Protein AF-A0A2X3KGA0-F1 (afdb_monomer_lite)

Radius of gyration: 18.24 Å; chains: 1; bounding box: 46×29×51 Å

Secondary structure (DSSP, 8-state):
-HHHHHHHHHTT---HHHHHHHHHHHHHHHHHHHHHHHHH-GGGHHHHHHHHT---TT--HHHHHHHHHHHHHHHHHHHHTHHHHHHHTT-HHHHHHTT--HHHHHHHHHHHHHHHHHHHHHHH----SHHHHHHHHHHHHH-S-HHHHHHH--

Foldseek 3Di:
DVVVVLVVVCLPDPDPVVNVVSVVVVVVVVVVVLVVVCVVDVVCNVVVVQQQVWALPPADCVLVVVLVVLCVVLLVVLLVLLVLVVQCVVPPVRSVVVVRPVSVSVVVNVVSVCSNQVSSCVRTNDDPDLVPPQLVVLCVVPNDRSNRSSVNSD

Sequence (154 aa):
MAGLILLKMLAKTHQPMKLALTGVALSACWASLTDYLMLSRPQDVNNALLWLTGSLWGRDWSFVKIAIPLMILFLPLSLSFCRDLDLLALGDARATTLGVSVPHTRFWALLLAVAMTSTGVAACGPISFIGLVVPHMMRSITGGRHRRLLPVSA

Structure (mmCIF, N/CA/C/O backbone):
data_AF-A0A2X3KGA0-F1
#
_entry.id   AF-A0A2X3KGA0-F1
#
loop_
_atom_site.group_PDB
_atom_site.id
_atom_site.type_symbol
_atom_site.label_atom_id
_atom_site.label_alt_id
_atom_site.label_comp_id
_atom_site.label_asym_id
_atom_site.label_entity_id
_atom_site.label_seq_id
_atom_site.pdbx_PDB_ins_code
_atom_site.Cartn_x
_atom_site.Cartn_y
_atom_site.Cartn_z
_atom_site.occupancy
_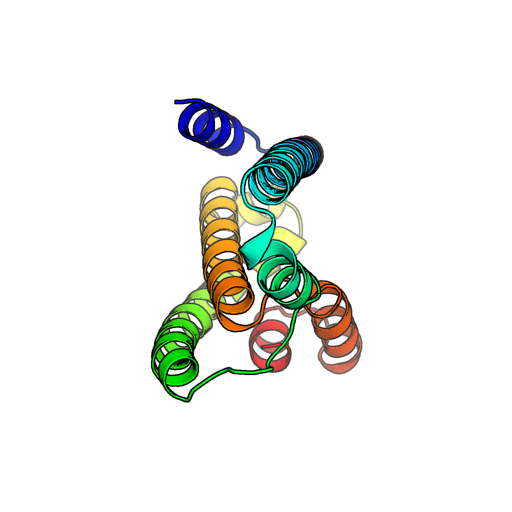atom_site.B_iso_or_equiv
_atom_site.auth_seq_id
_atom_site.auth_comp_id
_atom_site.auth_asym_id
_atom_site.auth_atom_id
_atom_site.pdbx_PDB_model_num
ATOM 1 N N . MET A 1 1 ? 22.690 -3.592 3.806 1.00 40.22 1 MET A N 1
ATOM 2 C CA . MET A 1 1 ? 22.839 -3.070 5.187 1.00 40.22 1 MET A CA 1
ATOM 3 C C . MET A 1 1 ? 21.917 -1.873 5.464 1.00 40.22 1 MET A C 1
ATOM 5 O O . MET A 1 1 ? 21.194 -1.918 6.448 1.00 40.22 1 MET A O 1
ATOM 9 N N . ALA A 1 2 ? 21.836 -0.871 4.573 1.00 42.28 2 ALA A N 1
ATOM 10 C CA . ALA A 1 2 ? 20.957 0.304 4.725 1.00 42.28 2 ALA A CA 1
ATOM 11 C C . ALA A 1 2 ? 19.449 -0.017 4.850 1.00 42.28 2 ALA A C 1
ATOM 13 O O . ALA A 1 2 ? 18.782 0.519 5.729 1.00 42.28 2 ALA A O 1
ATOM 14 N N . GLY A 1 3 ? 18.922 -0.955 4.050 1.00 47.47 3 GLY A N 1
ATOM 15 C CA . GLY A 1 3 ? 17.504 -1.347 4.119 1.00 47.47 3 GLY A CA 1
ATOM 16 C C . GLY A 1 3 ? 17.089 -1.954 5.467 1.00 47.47 3 GLY A C 1
ATOM 17 O O . GLY A 1 3 ? 15.993 -1.699 5.948 1.00 47.47 3 GLY A O 1
ATOM 18 N N . LEU A 1 4 ? 17.996 -2.683 6.128 1.00 50.62 4 LEU A N 1
ATOM 19 C CA . LEU A 1 4 ? 17.752 -3.314 7.433 1.00 50.62 4 LEU A CA 1
ATOM 20 C C . LEU A 1 4 ? 17.807 -2.296 8.588 1.00 50.62 4 LEU A C 1
ATOM 22 O O . LEU A 1 4 ? 17.121 -2.460 9.596 1.00 50.62 4 LEU A O 1
ATOM 26 N N . ILE A 1 5 ? 18.595 -1.227 8.424 1.00 56.75 5 ILE A N 1
ATOM 27 C CA . ILE A 1 5 ? 18.671 -0.091 9.356 1.00 56.75 5 ILE A CA 1
ATOM 28 C C . ILE A 1 5 ? 17.399 0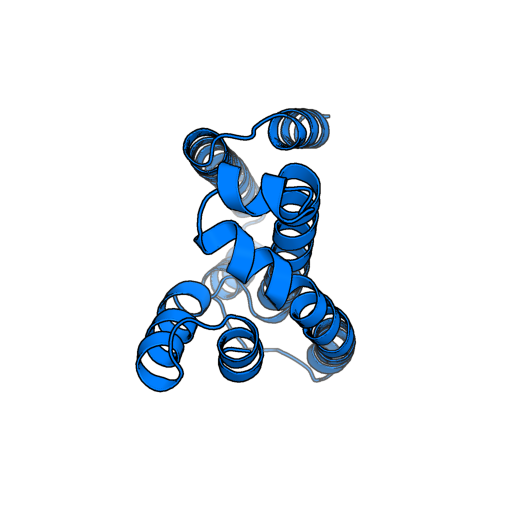.763 9.243 1.00 56.75 5 ILE A C 1
ATOM 30 O O . ILE A 1 5 ? 16.801 1.098 10.263 1.00 56.75 5 ILE A O 1
ATOM 34 N N . LEU A 1 6 ? 16.921 1.020 8.022 1.00 55.62 6 LEU A N 1
ATOM 35 C CA . LEU A 1 6 ? 15.644 1.696 7.761 1.00 55.62 6 LEU A CA 1
ATOM 36 C C . LEU A 1 6 ? 14.445 0.924 8.328 1.00 55.62 6 LEU A C 1
ATOM 38 O O . LEU A 1 6 ? 13.598 1.518 8.992 1.00 55.62 6 LEU A O 1
ATOM 42 N N . LEU A 1 7 ? 14.417 -0.402 8.163 1.00 54.06 7 LEU A N 1
ATOM 43 C CA . LEU A 1 7 ? 13.389 -1.276 8.745 1.00 54.06 7 LEU A CA 1
ATOM 44 C C . LEU A 1 7 ? 13.400 -1.243 10.283 1.00 54.06 7 LEU A C 1
ATOM 46 O O . LEU A 1 7 ? 12.343 -1.162 10.910 1.00 54.06 7 LEU A O 1
ATOM 50 N N . LYS A 1 8 ? 14.589 -1.229 10.904 1.00 54.94 8 LYS A N 1
ATOM 51 C CA . LYS A 1 8 ? 14.738 -1.079 12.363 1.00 54.94 8 LYS A CA 1
ATOM 52 C C . LYS A 1 8 ? 14.335 0.310 12.875 1.00 54.94 8 LYS A C 1
ATOM 54 O O . LYS A 1 8 ? 13.859 0.406 14.005 1.00 54.94 8 LYS A O 1
ATOM 59 N N . MET A 1 9 ? 14.483 1.371 12.077 1.00 53.78 9 MET A N 1
ATOM 60 C CA . MET A 1 9 ? 13.984 2.710 12.431 1.00 53.78 9 MET A CA 1
ATOM 61 C C . MET A 1 9 ? 12.458 2.824 12.277 1.00 53.78 9 MET A C 1
ATOM 63 O O . MET A 1 9 ? 11.811 3.436 13.132 1.00 53.78 9 MET A O 1
ATOM 67 N N . LEU A 1 10 ? 11.878 2.166 11.265 1.00 53.56 10 LEU A N 1
ATOM 68 C CA . LEU A 1 10 ? 10.426 2.051 11.063 1.00 53.56 10 LEU A CA 1
ATOM 69 C C . LEU A 1 10 ? 9.738 1.274 12.195 1.00 53.56 10 LEU A C 1
ATOM 71 O O . LEU A 1 10 ? 8.669 1.666 12.653 1.00 53.56 10 LEU A O 1
ATOM 75 N N . ALA A 1 11 ? 10.376 0.216 12.704 1.00 54.12 11 ALA A N 1
ATOM 76 C CA . ALA A 1 11 ? 9.832 -0.612 13.782 1.00 54.12 11 ALA A CA 1
ATOM 77 C C . ALA A 1 11 ? 9.699 0.122 15.134 1.00 54.12 11 ALA A C 1
ATOM 79 O O . ALA A 1 11 ? 8.996 -0.356 16.021 1.00 54.12 11 ALA A O 1
ATOM 80 N N . LYS A 1 12 ? 10.362 1.276 15.313 1.00 52.47 12 LYS A N 1
ATOM 81 C CA . LYS A 1 12 ? 10.385 2.025 16.584 1.00 52.47 12 LYS A CA 1
ATOM 82 C C . LYS A 1 12 ? 9.540 3.303 16.594 1.00 52.47 12 LYS A C 1
ATOM 84 O O . LYS A 1 12 ? 9.525 3.999 17.609 1.00 52.47 12 LYS A O 1
ATOM 89 N N . THR A 1 13 ? 8.857 3.656 15.503 1.00 54.25 13 THR A N 1
ATOM 90 C CA . THR A 1 13 ? 8.165 4.951 15.394 1.00 54.25 13 THR A CA 1
ATOM 91 C C . THR A 1 13 ? 6.644 4.830 15.479 1.00 54.25 13 THR A C 1
ATOM 93 O O . THR A 1 13 ? 5.972 4.420 14.543 1.00 54.25 13 THR A O 1
ATOM 96 N N . HIS A 1 14 ? 6.076 5.281 16.601 1.00 60.47 14 HIS A N 1
ATOM 97 C CA . HIS A 1 14 ? 4.622 5.356 16.811 1.00 60.47 14 HIS A CA 1
ATOM 98 C C . HIS A 1 14 ? 3.961 6.604 16.191 1.00 60.47 14 HIS A C 1
ATOM 100 O O . HIS A 1 14 ? 2.734 6.706 16.153 1.00 60.47 14 HIS A O 1
ATOM 106 N N . GLN A 1 15 ? 4.750 7.567 15.702 1.00 72.81 15 GLN A N 1
ATOM 107 C CA . GLN A 1 15 ? 4.244 8.844 15.196 1.00 72.81 15 GLN A CA 1
ATOM 108 C C . GLN A 1 15 ? 3.987 8.785 13.679 1.00 72.81 15 GLN A C 1
ATOM 110 O O . GLN A 1 15 ? 4.942 8.589 12.922 1.00 72.81 15 GLN A O 1
ATOM 115 N N . PRO A 1 16 ? 2.744 9.026 13.213 1.00 72.56 16 PRO A N 1
ATOM 116 C CA . PRO A 1 16 ? 2.386 8.935 11.793 1.00 72.56 16 PRO A CA 1
ATOM 117 C C . PRO A 1 16 ? 3.203 9.890 10.912 1.00 72.56 16 PRO A C 1
ATOM 119 O O . PRO A 1 16 ? 3.605 9.518 9.815 1.00 72.56 16 PRO A O 1
ATOM 122 N N . MET A 1 17 ? 3.522 11.084 11.425 1.00 80.00 17 MET A N 1
ATOM 123 C CA . MET A 1 17 ? 4.319 12.089 10.714 1.00 80.00 17 MET A CA 1
ATOM 124 C C . MET A 1 17 ? 5.721 11.578 10.359 1.00 80.00 17 MET A C 1
ATOM 126 O O . MET A 1 17 ? 6.181 11.751 9.235 1.00 80.00 17 MET A O 1
ATOM 130 N N . LYS A 1 18 ? 6.397 10.909 11.305 1.00 81.44 18 LYS A N 1
ATOM 131 C CA . LYS A 1 18 ? 7.740 10.358 11.073 1.00 81.44 18 LYS A CA 1
ATOM 132 C C . LYS A 1 18 ? 7.698 9.250 10.031 1.00 81.44 18 LYS A C 1
ATOM 134 O O . LYS A 1 18 ? 8.538 9.238 9.142 1.00 81.44 18 LYS A O 1
ATOM 139 N N . LEU A 1 19 ? 6.694 8.377 10.113 1.00 81.75 19 LEU A N 1
ATOM 140 C CA . LEU A 1 19 ? 6.513 7.260 9.189 1.00 81.75 19 LEU A CA 1
ATOM 141 C C . LEU A 1 19 ? 6.292 7.762 7.749 1.00 81.75 19 LEU A C 1
ATOM 143 O O . LEU A 1 19 ? 6.949 7.285 6.823 1.00 81.75 19 LEU A O 1
ATOM 147 N N . ALA A 1 20 ? 5.474 8.806 7.575 1.00 85.25 20 ALA A N 1
ATOM 148 C CA . ALA A 1 20 ? 5.287 9.473 6.286 1.00 85.25 20 ALA A CA 1
ATOM 149 C C . ALA A 1 20 ? 6.589 10.098 5.752 1.00 85.25 20 ALA A C 1
ATOM 151 O O . ALA A 1 20 ? 6.972 9.831 4.614 1.00 85.25 20 ALA A O 1
ATOM 152 N N . LEU A 1 21 ? 7.314 10.864 6.580 1.00 87.00 21 LEU A N 1
ATOM 153 C CA . LEU A 1 21 ? 8.566 11.515 6.169 1.00 87.00 21 LEU A CA 1
ATOM 154 C C . LEU A 1 21 ? 9.633 10.492 5.754 1.00 87.00 21 LEU A C 1
ATOM 156 O O . LEU A 1 21 ? 10.298 10.652 4.731 1.00 87.00 21 LEU A O 1
ATOM 160 N N . THR A 1 22 ? 9.769 9.410 6.528 1.00 86.00 22 THR A N 1
ATOM 161 C CA . THR A 1 22 ? 10.689 8.313 6.201 1.00 86.00 22 THR A CA 1
ATOM 162 C C . THR A 1 22 ? 10.312 7.609 4.903 1.00 86.00 22 THR A C 1
ATOM 164 O O . THR A 1 22 ? 11.200 7.238 4.141 1.00 86.00 22 THR A O 1
ATOM 167 N N . GLY A 1 23 ? 9.013 7.461 4.622 1.00 86.25 23 GLY A N 1
ATOM 168 C CA . GLY A 1 23 ? 8.530 6.863 3.380 1.00 86.25 23 GLY A CA 1
ATOM 169 C C . GLY A 1 23 ? 8.867 7.716 2.159 1.00 86.25 23 GLY A C 1
ATOM 170 O O . GLY A 1 23 ? 9.343 7.186 1.156 1.00 86.25 23 GLY A O 1
ATOM 171 N N . VAL A 1 24 ? 8.703 9.038 2.263 1.00 89.12 24 VAL A N 1
ATOM 172 C CA . VAL A 1 24 ? 9.090 9.988 1.206 1.00 89.12 24 VAL A CA 1
ATOM 173 C C . VAL A 1 24 ? 10.597 9.933 0.948 1.00 89.12 24 VAL A C 1
ATOM 175 O O . VAL A 1 24 ? 11.012 9.790 -0.201 1.00 89.12 24 VAL A O 1
ATOM 178 N N . ALA A 1 25 ? 11.416 9.962 2.004 1.00 88.62 25 ALA A N 1
ATOM 179 C CA . ALA A 1 25 ? 12.869 9.859 1.874 1.00 88.62 25 ALA A CA 1
ATOM 180 C C . ALA A 1 25 ? 13.299 8.539 1.208 1.00 88.62 25 ALA A C 1
ATOM 182 O O . ALA A 1 25 ? 14.117 8.540 0.290 1.00 88.62 25 ALA A O 1
ATOM 183 N N . LEU A 1 26 ? 12.707 7.413 1.622 1.00 89.94 26 LEU A N 1
ATOM 184 C CA . LEU A 1 26 ? 13.005 6.101 1.049 1.00 89.94 26 LEU A CA 1
ATOM 185 C C . LEU A 1 26 ? 12.598 6.004 -0.427 1.00 89.94 26 LEU A C 1
ATOM 187 O O . LEU A 1 26 ? 13.346 5.455 -1.235 1.00 89.94 26 LEU A O 1
ATOM 191 N N . SER A 1 27 ? 11.440 6.568 -0.774 1.00 87.31 27 SER A N 1
ATOM 192 C CA . SER A 1 27 ? 10.939 6.606 -2.152 1.00 87.31 27 SER A CA 1
ATOM 193 C C . SER A 1 27 ? 11.887 7.390 -3.059 1.00 87.31 27 SER A C 1
ATOM 195 O O . SER A 1 27 ? 12.222 6.915 -4.141 1.00 87.31 27 SER A O 1
ATOM 197 N N . ALA A 1 28 ? 12.395 8.537 -2.595 1.00 90.00 28 ALA A N 1
ATOM 198 C CA . ALA A 1 28 ? 13.380 9.328 -3.331 1.00 90.00 28 ALA A CA 1
ATOM 199 C C . ALA A 1 28 ? 14.707 8.572 -3.535 1.00 90.00 28 ALA A C 1
ATOM 201 O O . ALA A 1 28 ? 15.270 8.598 -4.629 1.00 90.00 28 ALA A O 1
ATOM 202 N N . CYS A 1 29 ? 15.185 7.839 -2.520 1.00 92.94 29 CYS A N 1
ATOM 203 C CA . CYS A 1 29 ? 16.373 6.993 -2.662 1.00 92.94 29 CYS A CA 1
ATOM 204 C C . CYS A 1 29 ? 16.185 5.893 -3.721 1.00 92.94 29 CYS A C 1
ATOM 206 O O . CYS A 1 29 ? 17.085 5.658 -4.526 1.00 92.94 29 CYS A O 1
ATOM 208 N N . TRP A 1 30 ? 15.027 5.224 -3.736 1.00 90.75 30 TRP A N 1
ATOM 209 C CA . TRP A 1 30 ? 14.727 4.185 -4.731 1.00 90.75 30 TRP A CA 1
ATOM 210 C C . TRP A 1 30 ? 14.540 4.754 -6.140 1.00 90.75 30 TRP A C 1
ATOM 212 O O . TRP A 1 30 ? 14.981 4.132 -7.107 1.00 90.75 30 TRP A O 1
ATOM 222 N N . ALA A 1 31 ? 13.938 5.939 -6.261 1.00 90.50 31 ALA A N 1
ATOM 223 C CA . ALA A 1 31 ? 13.809 6.642 -7.535 1.00 90.50 31 ALA A CA 1
ATOM 224 C C . ALA A 1 31 ? 15.190 6.960 -8.131 1.00 90.50 31 ALA A C 1
ATOM 226 O O . ALA A 1 31 ? 15.479 6.544 -9.248 1.00 90.50 31 ALA A O 1
ATOM 227 N N . SER A 1 32 ? 16.092 7.553 -7.341 1.00 93.19 32 SER A N 1
ATOM 228 C CA . SER A 1 32 ? 17.459 7.854 -7.788 1.00 93.19 32 SER A CA 1
ATOM 229 C C . SER A 1 32 ? 18.239 6.600 -8.208 1.00 93.19 32 SER A C 1
ATOM 231 O O . SER A 1 32 ? 18.981 6.631 -9.191 1.00 93.19 32 SER A O 1
ATOM 233 N N . LEU A 1 33 ? 18.051 5.476 -7.508 1.00 92.25 33 LEU A N 1
ATOM 234 C CA . LEU A 1 33 ? 18.651 4.200 -7.903 1.00 92.25 33 LEU A CA 1
ATOM 235 C C . LEU A 1 33 ? 18.084 3.685 -9.236 1.00 92.25 33 LEU A C 1
ATOM 237 O O . LEU A 1 33 ? 18.829 3.144 -10.052 1.00 92.25 33 LEU A O 1
ATOM 241 N N . THR A 1 34 ? 16.782 3.858 -9.460 1.00 89.81 34 THR A N 1
ATOM 242 C CA . THR A 1 34 ? 16.114 3.471 -10.712 1.00 89.81 34 THR A CA 1
ATOM 243 C C . THR A 1 34 ? 16.636 4.305 -11.883 1.00 89.81 34 THR A C 1
ATOM 245 O O . THR A 1 34 ? 17.009 3.734 -12.908 1.00 89.81 34 THR A O 1
ATOM 248 N N . ASP A 1 35 ? 16.773 5.620 -11.700 1.00 89.56 35 ASP A N 1
ATOM 249 C CA . ASP A 1 35 ? 17.334 6.534 -12.704 1.00 89.56 35 ASP A CA 1
ATOM 250 C C . ASP A 1 35 ? 18.783 6.166 -13.060 1.00 89.56 35 ASP A C 1
ATOM 252 O O . ASP A 1 35 ? 19.155 6.110 -14.234 1.00 89.56 35 ASP A O 1
ATOM 256 N N . TYR A 1 36 ? 19.603 5.835 -12.056 1.00 91.69 36 TYR A N 1
ATOM 257 C CA . TYR A 1 36 ? 20.977 5.374 -12.276 1.00 91.69 36 TYR A CA 1
ATOM 258 C C . TYR A 1 36 ? 21.040 4.080 -13.108 1.00 91.69 36 TYR A C 1
ATOM 260 O O . TYR A 1 36 ? 21.871 3.953 -14.017 1.00 91.69 36 TYR A O 1
ATOM 268 N N . LEU A 1 37 ? 20.156 3.117 -12.824 1.00 89.75 37 LEU A N 1
ATOM 269 C CA . LEU A 1 37 ? 20.077 1.859 -13.573 1.00 89.75 37 LEU A CA 1
ATOM 270 C C . LEU A 1 37 ? 19.633 2.084 -15.023 1.00 89.75 37 LEU A C 1
ATOM 272 O O . LEU A 1 37 ? 20.197 1.462 -15.926 1.00 89.75 37 LEU A O 1
ATOM 276 N N . MET A 1 38 ? 18.680 2.991 -15.249 1.00 88.69 38 MET A N 1
ATOM 277 C CA . MET A 1 38 ? 18.245 3.379 -16.593 1.00 88.69 38 MET A CA 1
ATOM 278 C C . MET A 1 38 ? 19.387 3.992 -17.405 1.00 88.69 38 MET A C 1
ATOM 280 O O . MET A 1 38 ? 19.590 3.618 -18.559 1.00 88.69 38 MET A O 1
ATOM 284 N N . LEU A 1 39 ? 20.180 4.874 -16.791 1.00 87.88 39 LEU A N 1
ATOM 285 C CA . LEU A 1 39 ? 21.319 5.507 -17.458 1.00 87.88 39 LEU A CA 1
ATOM 286 C C . LEU A 1 39 ? 22.425 4.498 -17.811 1.00 87.88 39 LEU A C 1
ATOM 288 O O . LEU A 1 39 ? 23.091 4.629 -18.835 1.00 87.88 39 LEU A O 1
ATOM 292 N N . SER A 1 40 ? 22.597 3.470 -16.977 1.00 87.50 40 SER A N 1
ATOM 293 C CA . SER A 1 40 ? 23.620 2.433 -17.162 1.00 87.50 40 SER A CA 1
ATOM 294 C C . SER A 1 40 ? 23.247 1.384 -18.220 1.00 87.50 40 SER A C 1
ATOM 296 O O . SER A 1 40 ? 24.135 0.719 -18.756 1.00 87.50 40 SER A O 1
ATOM 298 N N . ARG A 1 41 ? 21.952 1.192 -18.515 1.00 82.44 41 ARG A N 1
ATOM 299 C CA . ARG A 1 41 ? 21.448 0.176 -19.463 1.00 82.44 41 ARG A CA 1
ATOM 300 C C . ARG A 1 41 ? 20.440 0.767 -20.461 1.00 82.44 41 ARG A C 1
ATOM 302 O O . ARG A 1 41 ? 19.246 0.486 -20.364 1.00 82.44 41 ARG A O 1
ATOM 309 N N . PRO A 1 42 ? 20.908 1.519 -21.473 1.00 75.44 42 PRO A N 1
ATOM 310 C CA . PRO A 1 42 ? 20.039 2.257 -22.393 1.00 75.44 42 PRO A CA 1
ATOM 311 C C . PRO A 1 42 ? 19.115 1.378 -23.258 1.00 75.44 42 PRO A C 1
ATOM 313 O O . PRO A 1 42 ? 18.090 1.859 -23.729 1.00 75.44 42 PRO A O 1
ATOM 316 N N . GLN A 1 43 ? 19.439 0.094 -23.449 1.00 74.06 43 GLN A N 1
ATOM 317 C CA . GLN A 1 43 ? 18.666 -0.826 -24.299 1.00 74.06 43 GLN A CA 1
ATOM 318 C C . GLN A 1 43 ? 17.292 -1.195 -23.702 1.00 74.06 43 GLN A C 1
ATOM 320 O O . GLN A 1 43 ? 16.338 -1.398 -24.447 1.00 74.06 43 GLN A O 1
ATOM 325 N N . ASP A 1 44 ? 17.161 -1.217 -22.370 1.00 79.62 44 ASP A N 1
ATOM 326 C CA . ASP A 1 44 ? 15.931 -1.639 -21.674 1.00 79.62 44 ASP A CA 1
ATOM 327 C C . ASP A 1 44 ? 15.085 -0.461 -21.158 1.00 79.62 44 ASP A C 1
ATOM 329 O O . ASP A 1 44 ? 14.042 -0.659 -20.527 1.00 79.62 44 ASP A O 1
ATOM 333 N N . VAL A 1 45 ? 15.505 0.779 -21.428 1.00 85.44 45 VAL A N 1
ATOM 334 C CA . VAL A 1 45 ? 14.875 1.989 -20.873 1.00 85.44 45 VAL A CA 1
ATOM 335 C C . VAL A 1 45 ? 13.414 2.108 -21.292 1.00 85.44 45 VAL A C 1
ATOM 337 O O . VAL A 1 45 ? 12.572 2.426 -20.458 1.00 85.44 45 VAL A O 1
ATOM 340 N N . ASN A 1 46 ? 13.081 1.800 -22.549 1.00 85.12 46 ASN A N 1
ATOM 341 C CA . ASN A 1 46 ? 11.704 1.911 -23.031 1.00 85.12 46 ASN A CA 1
ATOM 342 C C . ASN A 1 46 ? 10.755 0.947 -22.292 1.00 85.12 46 ASN A C 1
ATOM 344 O O . ASN A 1 46 ? 9.666 1.339 -21.883 1.00 85.12 46 ASN A O 1
ATOM 348 N N . ASN A 1 47 ? 11.195 -0.291 -22.040 1.00 83.81 47 ASN A N 1
ATOM 349 C CA . ASN A 1 47 ? 10.421 -1.265 -21.264 1.00 83.81 47 ASN A CA 1
ATOM 350 C C . ASN A 1 47 ? 10.267 -0.833 -19.801 1.00 83.81 47 ASN A C 1
ATOM 352 O O . ASN A 1 47 ? 9.188 -0.968 -19.223 1.00 83.81 47 ASN A O 1
ATOM 356 N N . ALA A 1 48 ? 11.326 -0.281 -19.207 1.00 85.56 48 ALA A N 1
ATOM 357 C CA . ALA A 1 48 ? 11.283 0.222 -17.841 1.00 85.56 48 ALA A CA 1
ATOM 358 C C . ALA A 1 48 ? 10.358 1.446 -17.703 1.00 85.56 48 ALA A C 1
ATOM 360 O O . ALA A 1 48 ? 9.573 1.504 -16.759 1.00 85.56 48 ALA A O 1
ATOM 361 N N . LEU A 1 49 ? 10.377 2.380 -18.661 1.00 87.19 49 LEU A N 1
ATOM 362 C CA . LEU A 1 49 ? 9.456 3.521 -18.697 1.00 87.19 49 LEU A CA 1
ATOM 363 C C . LEU A 1 49 ? 8.002 3.063 -18.845 1.00 87.19 49 LEU A C 1
ATOM 365 O O . LEU A 1 49 ? 7.146 3.507 -18.082 1.00 87.19 49 LEU A O 1
ATOM 369 N N . LEU A 1 50 ? 7.726 2.122 -19.754 1.00 86.75 50 LEU A N 1
ATOM 370 C CA . LEU A 1 50 ? 6.390 1.536 -19.895 1.00 86.75 50 LEU A CA 1
ATOM 371 C C . LEU A 1 50 ? 5.922 0.871 -18.593 1.00 86.75 50 LEU A C 1
ATOM 373 O O . LEU A 1 50 ? 4.775 1.059 -18.188 1.00 86.75 50 LEU A O 1
ATOM 377 N N . TRP A 1 51 ? 6.798 0.151 -17.890 1.00 86.94 51 TRP A N 1
ATOM 378 C CA . TRP A 1 51 ? 6.451 -0.439 -16.596 1.00 86.94 51 TRP A CA 1
ATOM 379 C C . TRP A 1 51 ? 6.187 0.626 -15.521 1.00 86.94 51 TRP A C 1
ATOM 381 O O . TRP A 1 51 ? 5.208 0.506 -14.786 1.00 86.94 51 TRP A O 1
ATOM 391 N N . LEU A 1 52 ? 7.002 1.686 -15.459 1.00 87.50 52 LEU A N 1
ATOM 392 C CA . LEU A 1 52 ? 6.859 2.788 -14.498 1.00 87.50 52 LEU A CA 1
ATOM 393 C C . LEU A 1 52 ? 5.608 3.641 -14.723 1.00 87.50 52 LEU A C 1
ATOM 395 O O . LEU A 1 52 ? 5.113 4.231 -13.768 1.00 87.50 52 LEU A O 1
ATOM 399 N N . THR A 1 53 ? 5.068 3.693 -15.944 1.00 86.69 53 THR A N 1
ATOM 400 C CA . THR A 1 53 ? 3.769 4.349 -16.187 1.00 86.69 53 THR A CA 1
ATOM 401 C C . THR A 1 53 ? 2.582 3.582 -15.597 1.00 86.69 53 THR A C 1
ATOM 403 O O . THR A 1 53 ? 1.510 4.162 -15.440 1.00 86.69 53 THR A O 1
ATOM 406 N N . GLY A 1 54 ? 2.772 2.308 -15.231 1.00 84.44 54 GLY A N 1
ATOM 407 C CA . GLY A 1 54 ? 1.693 1.414 -14.823 1.00 84.44 54 GLY A CA 1
ATOM 408 C C . GLY A 1 54 ? 0.909 0.940 -16.044 1.00 84.44 54 GLY A C 1
ATOM 409 O O . GLY A 1 54 ? 0.160 1.696 -16.658 1.00 84.44 54 GLY A O 1
ATOM 410 N N . SER A 1 55 ? 1.082 -0.325 -16.421 1.00 82.25 55 SER A N 1
ATOM 411 C CA . SER A 1 55 ? 0.473 -0.869 -17.629 1.00 82.25 55 SER A CA 1
ATOM 412 C C . SER A 1 55 ? 0.170 -2.359 -17.507 1.00 82.25 55 SER A C 1
ATOM 414 O O . SER A 1 55 ? 0.995 -3.157 -17.059 1.00 82.25 55 SER A O 1
ATOM 416 N N . LEU A 1 56 ? -1.025 -2.738 -17.967 1.00 80.81 56 LEU A N 1
ATOM 417 C CA . LEU A 1 56 ? -1.453 -4.131 -18.139 1.00 80.81 56 LEU A CA 1
ATOM 418 C C . LEU A 1 56 ? -0.986 -4.720 -19.480 1.00 80.81 56 LEU A C 1
ATOM 420 O O . LEU A 1 56 ? -1.256 -5.881 -19.781 1.00 80.81 56 LEU A O 1
ATOM 424 N N . TRP A 1 57 ? -0.295 -3.929 -20.301 1.00 73.56 57 TRP A N 1
ATOM 425 C CA . TRP A 1 57 ? 0.185 -4.364 -21.605 1.00 73.56 57 TRP A CA 1
ATOM 426 C C . TRP A 1 57 ? 1.235 -5.474 -21.448 1.00 73.56 57 TRP A C 1
ATOM 428 O O . TRP A 1 57 ? 2.137 -5.376 -20.612 1.00 73.56 57 TRP A O 1
ATOM 438 N N . GLY A 1 58 ? 1.081 -6.559 -22.215 1.00 69.81 58 GLY A N 1
ATOM 439 C CA . GLY A 1 58 ? 1.957 -7.734 -22.143 1.00 69.81 58 GLY A CA 1
ATOM 440 C C . GLY A 1 58 ? 1.795 -8.598 -20.883 1.00 69.81 58 GLY A C 1
ATOM 441 O O . GLY A 1 58 ? 2.713 -9.339 -20.543 1.00 69.81 58 GLY A O 1
ATOM 442 N N . ARG A 1 59 ? 0.671 -8.503 -20.150 1.00 77.94 59 ARG A N 1
ATOM 443 C CA . ARG A 1 59 ? 0.394 -9.397 -19.011 1.00 77.94 59 ARG A CA 1
ATOM 444 C C . ARG A 1 59 ? -0.253 -10.699 -19.465 1.00 77.94 59 ARG A C 1
ATOM 446 O O . ARG A 1 59 ? -1.408 -10.724 -19.877 1.00 77.94 59 ARG A O 1
ATOM 453 N N . ASP A 1 60 ? 0.481 -11.789 -19.285 1.00 81.69 60 ASP A N 1
ATOM 454 C CA . ASP A 1 60 ? -0.034 -13.143 -19.457 1.00 81.69 60 ASP A CA 1
ATOM 455 C C . ASP A 1 60 ? -0.858 -13.626 -18.256 1.00 81.69 60 ASP A C 1
ATOM 457 O O . ASP A 1 60 ? -0.696 -13.185 -17.113 1.00 81.69 60 ASP A O 1
ATOM 461 N N . TRP A 1 61 ? -1.665 -14.661 -18.497 1.00 84.62 61 TRP A N 1
ATOM 462 C CA . TRP A 1 61 ? -2.411 -15.397 -17.469 1.00 84.62 61 TRP A CA 1
ATOM 463 C C . TRP A 1 61 ? -1.539 -15.947 -16.331 1.00 84.62 61 TRP A C 1
ATOM 465 O O . TRP A 1 61 ? -2.049 -16.233 -15.248 1.00 84.62 61 TRP A O 1
ATOM 475 N N . SER A 1 62 ? -0.228 -16.078 -16.538 1.00 85.50 62 SER A N 1
ATOM 476 C CA . SER A 1 62 ? 0.730 -16.459 -15.497 1.00 85.50 62 SER A CA 1
ATOM 477 C C . SER A 1 62 ? 0.759 -15.465 -14.332 1.00 85.50 62 SER A C 1
ATOM 479 O O . SER A 1 62 ? 0.808 -15.893 -13.180 1.00 85.50 62 SER A O 1
ATOM 481 N N . PHE A 1 63 ? 0.644 -14.157 -14.597 1.00 83.56 63 PHE A N 1
ATOM 482 C CA . PHE A 1 63 ? 0.584 -13.144 -13.536 1.00 83.56 63 PHE A CA 1
ATOM 483 C C . PHE A 1 63 ? -0.702 -13.268 -12.719 1.00 83.56 63 PHE A C 1
ATOM 485 O O . PHE A 1 63 ? -0.668 -13.215 -11.491 1.00 83.56 63 PHE A O 1
ATOM 492 N N . VAL A 1 64 ? -1.827 -13.517 -13.392 1.00 85.12 64 VAL A N 1
ATOM 493 C CA . VAL A 1 64 ? -3.140 -13.700 -12.756 1.00 85.12 64 VAL A CA 1
ATOM 494 C C . VAL A 1 64 ? -3.143 -14.933 -11.850 1.00 85.12 64 VAL A C 1
ATOM 496 O O . VAL A 1 64 ? -3.616 -14.864 -10.716 1.00 85.12 64 VAL A O 1
ATOM 499 N N . LYS A 1 65 ? -2.550 -16.045 -12.305 1.00 87.81 65 LYS A N 1
ATOM 500 C CA . LYS A 1 65 ? -2.429 -17.285 -11.518 1.00 87.81 65 LYS A CA 1
ATOM 501 C C . LYS A 1 65 ? -1.635 -17.107 -10.224 1.00 87.81 65 LYS A C 1
ATOM 503 O O . LYS A 1 65 ? -1.875 -17.852 -9.284 1.00 87.81 65 LYS A O 1
ATOM 508 N N . ILE A 1 66 ? -0.713 -16.146 -10.171 1.00 87.06 66 ILE A N 1
ATOM 509 C CA . ILE A 1 66 ? 0.062 -15.827 -8.963 1.00 87.06 66 ILE A CA 1
ATOM 510 C C . ILE A 1 66 ? -0.677 -14.792 -8.103 1.00 87.06 66 ILE A C 1
ATOM 512 O O . ILE A 1 66 ? -0.737 -14.932 -6.883 1.00 87.06 66 ILE A O 1
ATOM 516 N N . ALA A 1 67 ? -1.276 -13.772 -8.723 1.00 87.00 67 ALA A N 1
ATOM 517 C CA . ALA A 1 67 ? -1.947 -12.686 -8.014 1.00 87.00 67 ALA A CA 1
ATOM 518 C C . ALA A 1 67 ? -3.238 -13.136 -7.306 1.00 87.00 67 ALA A C 1
ATOM 520 O O . ALA A 1 67 ? -3.456 -12.772 -6.151 1.00 87.00 67 ALA A O 1
ATOM 521 N N . ILE A 1 68 ? -4.067 -13.959 -7.959 1.00 89.19 68 ILE A N 1
ATOM 522 C CA . ILE A 1 68 ? -5.340 -14.445 -7.401 1.00 89.19 68 ILE A CA 1
ATOM 523 C C . ILE A 1 68 ? -5.165 -15.181 -6.063 1.00 89.19 68 ILE A C 1
ATOM 525 O O . ILE A 1 68 ? -5.814 -14.776 -5.099 1.00 89.19 68 ILE A O 1
ATOM 529 N N . PRO A 1 69 ? -4.322 -16.227 -5.933 1.00 90.88 69 PRO A N 1
ATOM 530 C CA . PRO A 1 69 ? -4.192 -16.943 -4.666 1.00 90.88 69 PRO A CA 1
ATOM 531 C C . PRO A 1 69 ? -3.633 -16.051 -3.552 1.00 90.88 69 PRO A C 1
ATOM 533 O O . PRO A 1 69 ? -4.052 -16.183 -2.404 1.00 90.88 69 PRO A O 1
ATOM 536 N N . LEU A 1 70 ? -2.749 -15.102 -3.882 1.00 89.62 70 LEU A N 1
ATOM 537 C CA . LEU A 1 70 ? -2.246 -14.123 -2.917 1.00 89.62 70 LEU A CA 1
ATOM 538 C C . LEU A 1 70 ? -3.349 -13.163 -2.454 1.00 89.62 70 LEU A C 1
ATOM 540 O O . LEU A 1 70 ? -3.480 -12.933 -1.253 1.00 89.62 70 LEU A O 1
ATOM 544 N N . MET A 1 71 ? -4.190 -12.654 -3.360 1.00 87.38 71 MET A N 1
ATOM 545 C CA . MET A 1 71 ? -5.341 -11.831 -2.968 1.00 87.38 71 MET A CA 1
ATOM 546 C C . MET A 1 71 ? -6.355 -12.624 -2.144 1.00 87.38 71 MET A C 1
ATOM 548 O O . MET A 1 71 ? -6.812 -12.126 -1.119 1.00 87.38 71 MET A O 1
ATOM 552 N N . ILE A 1 72 ? -6.660 -13.866 -2.529 1.00 90.06 72 ILE A N 1
ATOM 553 C CA . ILE A 1 72 ? -7.562 -14.749 -1.774 1.00 90.06 72 ILE A CA 1
ATOM 554 C C . ILE A 1 72 ? -7.024 -15.026 -0.366 1.00 90.06 72 ILE A C 1
ATOM 556 O O . ILE A 1 72 ? -7.817 -15.207 0.552 1.00 90.06 72 ILE A O 1
ATOM 560 N N . LEU A 1 73 ? -5.704 -15.033 -0.168 1.00 91.00 73 LEU A N 1
ATOM 561 C CA . LEU A 1 73 ? -5.092 -15.191 1.149 1.00 91.00 73 LEU A CA 1
ATOM 562 C C . LEU A 1 73 ? -5.117 -13.889 1.966 1.00 91.00 73 LEU A C 1
ATOM 564 O O . LEU A 1 73 ? -5.487 -13.898 3.141 1.00 91.00 73 LEU A O 1
ATOM 568 N N . PHE A 1 74 ? -4.724 -12.763 1.366 1.00 89.69 74 PHE A N 1
ATOM 569 C CA . PHE A 1 74 ? -4.595 -11.498 2.093 1.00 89.69 74 PHE A CA 1
ATOM 570 C C . PHE A 1 74 ? -5.935 -10.826 2.385 1.00 89.69 74 PHE A C 1
ATOM 572 O O . PHE A 1 74 ? -6.078 -10.202 3.435 1.00 89.69 74 PHE A O 1
ATOM 579 N N . LEU A 1 75 ? -6.934 -10.980 1.516 1.00 88.75 75 LEU A N 1
ATOM 580 C CA . LEU A 1 75 ? -8.256 -10.390 1.706 1.00 88.75 75 LEU A CA 1
ATOM 581 C C . LEU A 1 75 ? -8.948 -10.855 3.007 1.00 88.75 75 LEU A C 1
ATOM 583 O O . LEU A 1 75 ? -9.278 -9.992 3.823 1.00 88.75 75 LEU A O 1
ATOM 587 N N . PRO A 1 76 ? -9.143 -12.160 3.288 1.00 89.81 76 PRO A N 1
ATOM 588 C CA . PRO A 1 76 ? -9.758 -12.608 4.538 1.00 89.81 76 PRO A CA 1
ATOM 589 C C . PRO A 1 76 ? -8.898 -12.267 5.754 1.00 89.81 76 PRO A C 1
ATOM 591 O O . PRO A 1 76 ? -9.435 -11.944 6.814 1.00 89.81 76 PRO A O 1
ATOM 594 N N . LEU A 1 77 ? -7.572 -12.270 5.595 1.00 89.31 77 LEU A N 1
ATOM 595 C CA . LEU A 1 77 ? -6.663 -11.849 6.650 1.00 89.31 77 LEU A CA 1
ATOM 596 C C . LEU A 1 77 ? -6.803 -10.346 6.945 1.00 89.31 77 LEU A C 1
ATOM 598 O O . LEU A 1 77 ? -6.709 -9.957 8.098 1.00 89.31 77 LEU A O 1
ATOM 602 N N . SER A 1 78 ? -7.128 -9.503 5.960 1.00 88.31 78 SER A N 1
ATOM 603 C CA . SER A 1 78 ? -7.479 -8.093 6.199 1.00 88.31 78 SER A CA 1
ATOM 604 C C . SER A 1 78 ? -8.798 -7.940 6.967 1.00 88.31 78 SER A C 1
ATOM 606 O O . SER A 1 78 ? -8.939 -7.055 7.814 1.00 88.31 78 SER A O 1
ATOM 608 N N . LEU A 1 79 ? -9.763 -8.832 6.713 1.00 88.31 79 LEU A N 1
ATOM 609 C CA . LEU A 1 79 ? -11.084 -8.777 7.336 1.00 88.31 79 LEU A CA 1
ATOM 610 C C . LEU A 1 79 ? -11.033 -9.082 8.837 1.00 88.31 79 LEU A C 1
ATOM 612 O O . LEU A 1 79 ? -11.842 -8.532 9.590 1.00 88.31 79 LEU A O 1
ATOM 616 N N . SER A 1 80 ? -10.078 -9.899 9.296 1.00 88.56 80 SER A N 1
ATOM 617 C CA . SER A 1 80 ? -9.900 -10.169 10.730 1.00 88.56 80 SER A CA 1
ATOM 618 C C . SER A 1 80 ? -9.506 -8.908 11.514 1.00 88.56 80 SER A C 1
ATOM 620 O O . SER A 1 80 ? -9.976 -8.727 12.636 1.00 88.56 80 SER A O 1
ATOM 622 N N . PHE A 1 81 ? -8.767 -7.981 10.894 1.00 87.25 81 PHE A N 1
ATOM 623 C CA . PHE A 1 81 ? -8.358 -6.708 11.500 1.00 87.25 81 PHE A CA 1
ATOM 624 C C . PHE A 1 81 ? -9.439 -5.615 11.459 1.00 87.25 81 PHE A C 1
ATOM 626 O O . PHE A 1 81 ? -9.242 -4.549 12.038 1.00 87.25 81 PHE A O 1
ATOM 633 N N . CYS A 1 82 ? -10.601 -5.840 10.827 1.00 87.69 82 CYS A N 1
ATOM 634 C CA . CYS A 1 82 ? -11.646 -4.809 10.700 1.00 87.69 82 CYS A CA 1
ATOM 635 C C . CYS A 1 82 ? -12.087 -4.225 12.045 1.00 87.69 82 CYS A C 1
ATOM 637 O O . CYS A 1 82 ? -12.291 -3.018 12.153 1.00 87.69 82 CYS A O 1
ATOM 639 N N . ARG A 1 83 ? -12.258 -5.084 13.058 1.00 85.38 83 ARG A N 1
ATOM 640 C CA . ARG A 1 83 ? -12.705 -4.659 14.392 1.00 85.38 83 ARG A CA 1
ATOM 641 C C . ARG A 1 83 ? -11.662 -3.776 15.058 1.00 85.38 83 ARG A C 1
ATOM 643 O O . ARG A 1 83 ? -12.005 -2.713 15.561 1.00 85.38 83 ARG A O 1
ATOM 650 N N . ASP A 1 84 ? -10.403 -4.186 15.007 1.00 86.25 84 ASP A N 1
ATOM 651 C CA . ASP A 1 84 ? -9.320 -3.443 15.639 1.00 86.25 84 ASP A CA 1
ATOM 652 C C . ASP A 1 84 ? -9.098 -2.100 14.931 1.00 86.25 84 ASP A C 1
ATOM 654 O O . ASP A 1 84 ? -8.907 -1.085 15.593 1.00 86.25 84 ASP A O 1
ATOM 658 N N . LEU A 1 85 ? -9.228 -2.053 13.600 1.00 86.25 85 LEU A N 1
ATOM 659 C CA . LEU A 1 85 ? -9.178 -0.811 12.817 1.00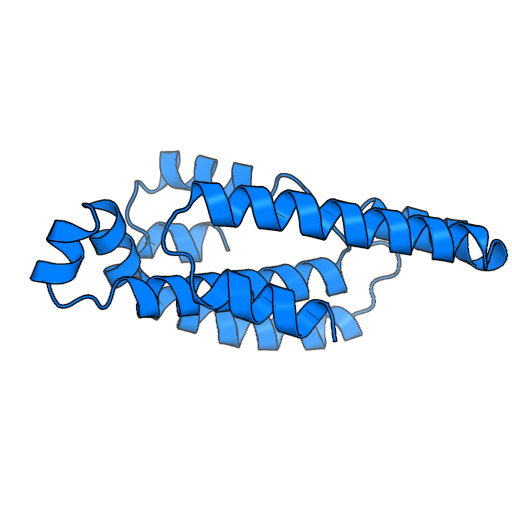 86.25 85 LEU A CA 1
ATOM 660 C C . LEU A 1 85 ? -10.341 0.142 13.144 1.00 86.25 85 LEU A C 1
ATOM 662 O O . LEU A 1 85 ? -10.121 1.348 13.279 1.00 86.25 85 LEU A O 1
ATOM 666 N N . ASP A 1 86 ? -11.560 -0.381 13.318 1.00 88.06 86 ASP A N 1
ATOM 667 C CA . ASP A 1 86 ? -12.714 0.406 13.775 1.00 88.06 86 ASP A CA 1
ATOM 668 C C . ASP A 1 86 ? -12.474 0.980 15.189 1.00 88.06 86 ASP A C 1
ATOM 670 O O . ASP A 1 86 ? -12.832 2.127 15.461 1.00 88.06 86 ASP A O 1
ATOM 674 N N . LEU A 1 87 ? -11.828 0.220 16.081 1.00 86.62 87 LEU A N 1
ATOM 675 C CA . LEU A 1 87 ? -11.480 0.672 17.432 1.00 86.62 87 LEU A CA 1
ATOM 676 C C . LEU A 1 87 ? -10.345 1.703 17.435 1.00 86.62 87 LEU A C 1
ATOM 678 O O . LEU A 1 87 ? -10.426 2.688 18.169 1.00 86.62 87 LEU A O 1
ATOM 682 N N . LEU A 1 88 ? -9.329 1.537 16.583 1.00 86.19 88 LEU A N 1
ATOM 683 C CA . LEU A 1 88 ? -8.272 2.536 16.389 1.00 86.19 88 LEU A CA 1
ATOM 684 C C . LEU A 1 88 ? -8.843 3.871 15.886 1.00 86.19 88 LEU A C 1
ATOM 686 O O . LEU A 1 88 ? -8.351 4.929 16.277 1.00 86.19 88 LEU A O 1
ATOM 690 N N . ALA A 1 89 ? -9.910 3.849 15.081 1.00 85.25 89 ALA A N 1
ATOM 691 C CA . ALA A 1 89 ? -10.571 5.066 14.609 1.00 85.25 89 ALA A CA 1
ATOM 692 C C . ALA A 1 89 ? -11.228 5.891 15.739 1.00 85.25 89 ALA A C 1
ATOM 694 O O . ALA A 1 89 ? -11.469 7.084 15.556 1.00 85.25 89 ALA A O 1
ATOM 695 N N . LEU A 1 90 ? -11.489 5.291 16.910 1.00 85.06 90 LEU A N 1
ATOM 696 C CA . LEU A 1 90 ? -11.995 5.987 18.104 1.00 85.06 90 LEU A CA 1
ATOM 697 C C . LEU A 1 90 ? -10.887 6.690 18.908 1.00 85.06 90 LEU A C 1
ATOM 699 O O . LEU A 1 90 ? -11.196 7.441 19.837 1.00 85.06 90 LEU A O 1
ATOM 703 N N . GLY A 1 91 ? -9.620 6.450 18.559 1.00 84.88 91 GLY A N 1
ATOM 704 C CA . GLY A 1 91 ? -8.432 6.995 19.208 1.00 84.88 91 GLY A CA 1
ATOM 705 C C . GLY A 1 91 ? -7.661 5.954 20.024 1.00 84.88 91 GLY A C 1
ATOM 706 O O . GLY A 1 91 ? -8.244 5.075 20.661 1.00 84.88 91 GLY A O 1
ATOM 707 N N . ASP A 1 92 ? -6.334 6.101 20.051 1.00 84.75 92 ASP A N 1
ATOM 708 C CA . ASP A 1 92 ? -5.398 5.134 20.644 1.00 84.75 92 ASP A CA 1
ATOM 709 C C . ASP A 1 92 ? -5.704 4.823 22.117 1.00 84.75 92 ASP A C 1
ATOM 711 O O . ASP A 1 92 ? -5.683 3.663 22.531 1.00 84.75 92 ASP A O 1
ATOM 715 N N . ALA A 1 93 ? -6.051 5.843 22.910 1.00 84.31 93 ALA A N 1
ATOM 716 C CA . ALA A 1 93 ? -6.384 5.670 24.324 1.00 84.31 93 ALA A CA 1
ATOM 717 C C . ALA A 1 93 ? -7.617 4.770 24.517 1.00 84.31 93 ALA A C 1
ATOM 719 O O . ALA A 1 93 ? -7.592 3.860 25.342 1.00 84.31 93 ALA A O 1
ATOM 720 N N . A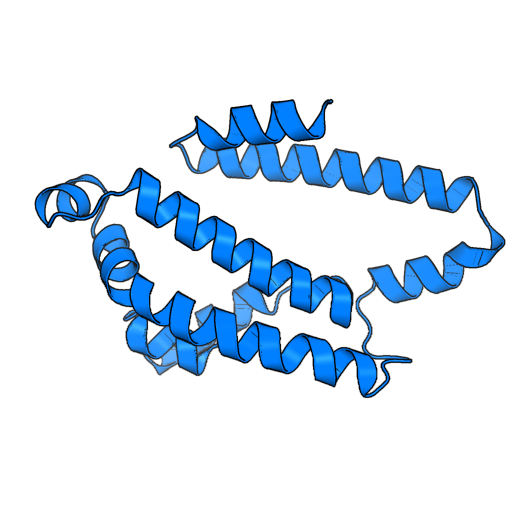RG A 1 94 ? -8.671 4.970 23.711 1.00 83.94 94 ARG A N 1
ATOM 721 C CA . ARG A 1 94 ? -9.908 4.174 23.781 1.00 83.94 94 ARG A CA 1
ATOM 722 C C . ARG A 1 94 ? -9.695 2.754 23.261 1.00 83.94 94 ARG A C 1
ATOM 724 O O . ARG A 1 94 ? -10.165 1.802 23.881 1.00 83.94 94 ARG A O 1
ATOM 731 N N . ALA A 1 95 ? -8.942 2.597 22.174 1.00 85.19 95 ALA A N 1
ATOM 732 C CA . ALA A 1 95 ? -8.597 1.285 21.630 1.00 85.19 95 ALA A CA 1
ATOM 733 C C . ALA A 1 95 ? -7.824 0.432 22.652 1.00 85.19 95 ALA A C 1
ATOM 735 O O . ALA A 1 95 ? -8.152 -0.736 22.862 1.00 85.19 95 ALA A O 1
ATOM 736 N N . THR A 1 96 ? -6.861 1.041 23.352 1.00 86.50 96 THR A N 1
ATOM 737 C CA . THR A 1 96 ? -6.054 0.348 24.369 1.00 86.50 96 THR A CA 1
ATOM 738 C C . THR A 1 96 ? -6.912 -0.096 25.558 1.00 86.50 96 THR A C 1
ATOM 740 O O . THR A 1 96 ? -6.776 -1.226 26.022 1.00 86.50 96 THR A O 1
ATOM 743 N N . THR A 1 97 ? -7.862 0.736 26.010 1.00 88.06 97 THR A N 1
ATOM 744 C CA . THR A 1 97 ? -8.803 0.357 27.087 1.00 88.06 97 THR A CA 1
ATOM 745 C C . THR A 1 97 ? -9.768 -0.763 26.697 1.00 88.06 97 THR A C 1
ATOM 747 O O . THR A 1 97 ? -10.278 -1.460 27.567 1.00 88.06 97 THR A O 1
ATOM 750 N N . LEU A 1 98 ? -10.003 -0.958 25.398 1.00 85.69 98 LEU A N 1
ATOM 751 C CA . LEU A 1 98 ? -10.863 -2.012 24.854 1.00 85.69 98 LEU A CA 1
ATOM 752 C C . LEU A 1 98 ? -10.088 -3.305 24.536 1.00 85.69 98 LEU A C 1
ATOM 754 O O . LEU A 1 98 ? -10.646 -4.218 23.934 1.00 85.69 98 LEU A O 1
ATOM 758 N N . GLY A 1 99 ? -8.817 -3.396 24.950 1.00 85.31 99 GLY A N 1
ATOM 759 C CA . GLY A 1 99 ? -7.986 -4.596 24.813 1.00 85.31 99 GLY A CA 1
ATOM 760 C C . GLY A 1 99 ? -7.212 -4.700 23.497 1.00 85.31 99 GLY A C 1
ATOM 761 O O . GLY A 1 99 ? -6.556 -5.713 23.260 1.00 85.31 99 GLY A O 1
ATOM 762 N N . VAL A 1 100 ? -7.245 -3.670 22.643 1.00 88.19 100 VAL A N 1
ATOM 763 C CA . VAL A 1 100 ? -6.497 -3.674 21.379 1.00 88.19 100 VAL A CA 1
ATOM 764 C C . VAL A 1 100 ? -5.038 -3.312 21.628 1.00 88.19 100 VAL A C 1
ATOM 766 O O . VAL A 1 100 ? -4.711 -2.249 22.158 1.00 88.19 100 VAL A O 1
ATOM 769 N N . SER A 1 101 ? -4.132 -4.167 21.159 1.00 87.38 101 SER A N 1
ATOM 770 C CA . SER A 1 101 ? -2.703 -3.865 21.130 1.00 87.38 101 SER A CA 1
ATOM 771 C C . SER A 1 101 ? -2.383 -2.945 19.942 1.00 87.38 101 SER A C 1
ATOM 773 O O . SER A 1 101 ? -2.013 -3.393 18.855 1.00 87.38 101 SER A O 1
ATOM 775 N N . VAL A 1 102 ? -2.532 -1.630 20.140 1.00 84.75 102 VAL A N 1
ATOM 776 C CA . VAL A 1 102 ? -2.344 -0.593 19.102 1.00 84.75 102 VAL A CA 1
ATOM 777 C C . VAL A 1 102 ? -1.047 -0.761 18.281 1.00 84.75 102 VAL A C 1
ATOM 779 O O . VAL A 1 102 ? -1.150 -0.814 17.053 1.00 84.75 102 VAL A O 1
ATOM 782 N N . PRO A 1 103 ? 0.164 -0.899 18.875 1.00 83.69 103 PRO A N 1
ATOM 783 C CA . PRO A 1 103 ? 1.391 -1.108 18.095 1.00 83.69 103 PRO A CA 1
ATOM 784 C C . PRO A 1 103 ? 1.359 -2.348 17.204 1.00 83.69 103 PRO A C 1
ATOM 786 O O . PRO A 1 103 ? 1.730 -2.273 16.034 1.00 83.69 103 PRO A O 1
ATOM 789 N N . HIS A 1 104 ? 0.918 -3.481 17.751 1.00 85.56 104 HIS A N 1
ATOM 790 C CA . HIS A 1 104 ? 0.890 -4.751 17.029 1.00 85.56 104 HIS A CA 1
ATOM 791 C C . HIS A 1 104 ? -0.122 -4.716 15.892 1.00 85.56 104 HIS A C 1
ATOM 793 O O . HIS A 1 104 ? 0.211 -5.081 14.766 1.00 85.56 104 HIS A O 1
ATOM 799 N N . THR A 1 105 ? -1.326 -4.219 16.169 1.00 87.62 105 THR A N 1
ATOM 800 C CA . THR A 1 105 ? -2.388 -4.068 15.168 1.00 87.62 105 THR A CA 1
ATOM 801 C C . THR A 1 105 ? -1.910 -3.197 14.012 1.00 87.62 105 THR A C 1
ATOM 803 O O . THR A 1 105 ? -2.048 -3.570 12.850 1.00 87.62 105 THR A O 1
ATOM 806 N N . ARG A 1 106 ? -1.280 -2.055 14.317 1.00 86.50 106 ARG A N 1
ATOM 807 C CA . ARG A 1 106 ? -0.774 -1.132 13.298 1.00 86.50 106 ARG A CA 1
ATOM 808 C C . ARG A 1 106 ? 0.338 -1.757 12.463 1.00 86.50 106 ARG A C 1
ATOM 810 O O . ARG A 1 106 ? 0.331 -1.604 11.246 1.00 86.50 106 ARG A O 1
ATOM 817 N N . PHE A 1 107 ? 1.270 -2.462 13.101 1.00 86.50 107 PHE A N 1
ATOM 818 C CA . PHE A 1 107 ? 2.355 -3.148 12.405 1.00 86.50 107 PHE A CA 1
ATOM 819 C C . PHE A 1 107 ? 1.824 -4.211 11.436 1.00 86.50 107 PHE A C 1
ATOM 821 O O . PHE A 1 107 ? 2.183 -4.191 10.260 1.00 86.50 107 PHE A O 1
ATOM 828 N N . TRP A 1 108 ? 0.931 -5.091 11.894 1.00 88.81 108 TRP A N 1
ATOM 829 C CA . TRP A 1 108 ? 0.369 -6.151 11.055 1.00 88.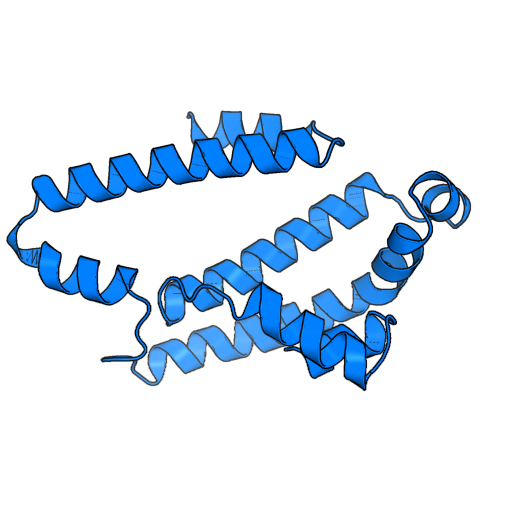81 108 TRP A CA 1
ATOM 830 C C . TRP A 1 108 ? -0.530 -5.615 9.943 1.00 88.81 108 TRP A C 1
ATOM 832 O O . TRP A 1 108 ? -0.415 -6.071 8.807 1.00 88.81 108 TRP A O 1
ATOM 842 N N . ALA A 1 109 ? -1.360 -4.609 10.228 1.00 88.31 109 ALA A N 1
ATOM 843 C CA . ALA A 1 109 ? -2.190 -3.969 9.211 1.00 88.31 109 ALA A CA 1
ATOM 844 C C . ALA A 1 109 ? -1.338 -3.290 8.125 1.00 88.31 109 ALA A C 1
ATOM 846 O O . ALA A 1 109 ? -1.628 -3.435 6.938 1.00 88.31 109 ALA A O 1
ATOM 847 N N . LEU A 1 110 ? -0.257 -2.597 8.509 1.00 88.62 110 LEU A N 1
ATOM 848 C CA . LEU A 1 110 ? 0.688 -2.004 7.557 1.00 88.62 110 LEU A CA 1
ATOM 849 C C . LEU A 1 110 ? 1.413 -3.074 6.739 1.00 88.62 110 LEU A C 1
ATOM 851 O O . LEU A 1 110 ? 1.520 -2.936 5.524 1.00 88.62 110 LEU A O 1
ATOM 855 N N . LEU A 1 111 ? 1.885 -4.143 7.381 1.00 88.88 111 LEU A N 1
ATOM 856 C CA . LEU A 1 111 ? 2.562 -5.246 6.699 1.00 88.88 111 LEU A CA 1
ATOM 857 C C . LEU A 1 111 ? 1.644 -5.891 5.658 1.00 88.88 111 LEU A C 1
ATOM 859 O O . LEU A 1 111 ? 2.066 -6.135 4.529 1.00 88.88 111 LEU A O 1
ATOM 863 N N . LEU A 1 112 ? 0.379 -6.105 6.013 1.00 90.25 112 LEU A N 1
ATOM 864 C CA . LEU A 1 112 ? -0.617 -6.665 5.113 1.00 90.25 112 LEU A CA 1
ATOM 865 C C . LEU A 1 112 ? -0.931 -5.723 3.942 1.00 90.25 112 LEU A C 1
ATOM 867 O O . LEU A 1 112 ? -0.950 -6.158 2.792 1.00 90.25 112 LEU A O 1
ATOM 871 N N . ALA A 1 113 ? -1.097 -4.425 4.212 1.00 89.12 113 ALA A N 1
ATOM 872 C CA . ALA A 1 113 ? -1.297 -3.416 3.175 1.00 89.12 113 ALA A CA 1
ATOM 873 C C . ALA A 1 113 ? -0.106 -3.348 2.201 1.00 89.12 113 ALA A C 1
ATOM 875 O O . ALA A 1 113 ? -0.304 -3.285 0.988 1.00 89.12 113 ALA A O 1
ATOM 876 N N . VAL A 1 114 ? 1.129 -3.420 2.709 1.00 90.12 114 VAL A N 1
ATOM 877 C CA . VAL A 1 114 ? 2.354 -3.466 1.893 1.00 90.12 114 VAL A CA 1
ATOM 878 C C . VAL A 1 114 ? 2.422 -4.755 1.073 1.00 90.12 114 VAL A C 1
ATOM 880 O O . VAL A 1 114 ? 2.764 -4.702 -0.108 1.00 90.12 114 VAL A O 1
ATOM 883 N N . ALA A 1 115 ? 2.051 -5.901 1.647 1.00 90.88 115 ALA A N 1
ATOM 884 C CA . ALA A 1 115 ? 2.017 -7.169 0.923 1.00 90.88 115 ALA A CA 1
ATOM 885 C C . ALA A 1 115 ? 1.013 -7.116 -0.241 1.00 90.88 115 ALA A C 1
ATOM 887 O O . ALA A 1 115 ? 1.391 -7.359 -1.384 1.00 90.88 115 ALA A O 1
ATOM 888 N N . MET A 1 116 ? -0.224 -6.681 0.009 1.00 89.81 116 MET A N 1
ATOM 889 C CA . MET A 1 116 ? -1.243 -6.539 -1.039 1.00 89.81 116 MET A CA 1
ATOM 890 C C . MET A 1 116 ? -0.818 -5.528 -2.111 1.00 89.81 116 MET A C 1
ATOM 892 O O . MET A 1 116 ? -0.854 -5.829 -3.304 1.00 89.81 116 MET A O 1
ATOM 896 N N . THR A 1 117 ? -0.325 -4.357 -1.703 1.00 89.69 117 THR A N 1
ATOM 897 C CA . THR A 1 117 ? 0.105 -3.314 -2.648 1.00 89.69 117 THR A CA 1
ATOM 898 C C . THR A 1 117 ? 1.288 -3.781 -3.494 1.00 89.69 117 THR A C 1
ATOM 900 O O . THR A 1 117 ? 1.287 -3.585 -4.706 1.00 89.69 117 THR A O 1
ATOM 903 N N . SER A 1 118 ? 2.277 -4.451 -2.896 1.00 89.50 118 SER A N 1
ATOM 904 C CA . SER A 1 118 ? 3.445 -4.945 -3.635 1.00 89.50 118 SER A CA 1
ATOM 905 C C . SER A 1 118 ? 3.076 -6.022 -4.656 1.00 89.50 118 SER A C 1
ATOM 907 O O . SER A 1 118 ? 3.625 -6.004 -5.755 1.00 89.50 118 SER A O 1
ATOM 909 N N . THR A 1 119 ? 2.100 -6.893 -4.363 1.00 89.44 119 THR A N 1
ATOM 910 C CA . THR A 1 119 ? 1.589 -7.855 -5.357 1.00 89.44 119 THR A CA 1
ATOM 911 C C . THR A 1 119 ? 0.928 -7.166 -6.550 1.00 89.44 119 THR A C 1
ATOM 913 O O . THR A 1 119 ? 1.218 -7.528 -7.690 1.00 89.44 119 THR A O 1
ATOM 916 N N . GLY A 1 120 ? 0.117 -6.127 -6.315 1.00 88.44 120 GLY A N 1
ATOM 917 C CA . GLY A 1 120 ? -0.502 -5.342 -7.387 1.00 88.44 120 GLY A CA 1
ATOM 918 C C . GLY A 1 120 ? 0.525 -4.577 -8.225 1.00 88.44 120 GLY A C 1
ATOM 919 O O . GLY A 1 120 ? 0.485 -4.629 -9.452 1.00 88.44 120 GLY A O 1
ATOM 920 N N . VAL A 1 121 ? 1.498 -3.929 -7.577 1.00 89.38 121 VAL A N 1
ATOM 921 C CA . VAL A 1 121 ? 2.561 -3.177 -8.265 1.00 89.38 121 VAL A CA 1
ATOM 922 C C . VAL A 1 121 ? 3.482 -4.105 -9.059 1.00 89.38 121 VAL A C 1
ATOM 924 O O . VAL A 1 121 ? 3.837 -3.786 -10.190 1.00 89.38 121 VAL A O 1
ATOM 927 N N . ALA A 1 122 ? 3.833 -5.280 -8.531 1.00 87.62 122 ALA A N 1
ATOM 928 C CA . ALA A 1 122 ? 4.598 -6.275 -9.283 1.00 87.62 122 ALA A CA 1
ATOM 929 C C . ALA A 1 122 ? 3.825 -6.754 -10.524 1.00 87.62 122 ALA A C 1
ATOM 931 O O . ALA A 1 122 ? 4.398 -6.893 -11.608 1.00 87.62 122 ALA A O 1
ATOM 932 N N . ALA A 1 123 ? 2.514 -6.959 -10.375 1.00 85.50 123 ALA A N 1
ATOM 933 C CA . ALA A 1 123 ? 1.662 -7.444 -11.446 1.00 85.50 123 ALA A CA 1
ATOM 934 C C . ALA A 1 123 ? 1.361 -6.387 -12.509 1.00 85.50 123 ALA A C 1
ATOM 936 O O . ALA A 1 123 ? 1.339 -6.769 -13.664 1.00 85.50 123 ALA A O 1
ATOM 937 N N . CYS A 1 124 ? 1.176 -5.104 -12.189 1.00 86.00 124 CYS A N 1
ATOM 938 C CA . CYS A 1 124 ? 0.649 -4.102 -13.138 1.00 86.00 124 CYS A CA 1
ATOM 939 C C . CYS A 1 124 ? 1.518 -2.838 -13.272 1.00 86.00 124 CYS A C 1
ATOM 941 O O . CYS A 1 124 ? 1.213 -1.963 -14.078 1.00 86.00 124 CYS A O 1
ATOM 943 N N . GLY A 1 125 ? 2.597 -2.723 -12.496 1.00 86.94 125 GLY A N 1
ATOM 944 C CA . GLY A 1 125 ? 3.328 -1.469 -12.313 1.00 86.94 125 GLY A CA 1
ATOM 945 C C . GLY A 1 125 ? 2.642 -0.527 -11.308 1.00 86.94 125 GLY A C 1
ATOM 946 O O . GLY A 1 125 ? 1.597 -0.862 -10.737 1.00 86.94 125 GLY A O 1
ATOM 947 N N . PRO A 1 126 ? 3.233 0.646 -11.034 1.00 87.81 126 PRO A N 1
ATOM 948 C CA . PRO A 1 126 ? 2.725 1.579 -10.038 1.00 87.81 126 PRO A CA 1
ATOM 949 C C . PRO A 1 126 ? 1.516 2.353 -10.581 1.00 87.81 126 PRO A C 1
ATOM 951 O O . PRO A 1 126 ? 1.656 3.344 -11.291 1.00 87.81 126 PRO A O 1
ATOM 954 N N . ILE A 1 127 ? 0.309 1.922 -10.214 1.00 87.44 127 ILE A N 1
ATOM 955 C CA . ILE A 1 127 ? -0.924 2.638 -10.555 1.00 87.44 127 ILE A CA 1
ATOM 956 C C . ILE A 1 127 ? -1.308 3.549 -9.387 1.00 87.44 127 ILE A C 1
ATOM 958 O O . ILE A 1 127 ? -1.756 3.095 -8.332 1.00 87.44 127 ILE A O 1
ATOM 962 N N . SER A 1 128 ? -1.114 4.852 -9.577 1.00 80.44 128 SER A N 1
ATOM 963 C CA . SER A 1 128 ? -1.474 5.871 -8.587 1.00 80.44 128 SER A CA 1
ATOM 964 C C . SER A 1 128 ? -2.996 6.085 -8.528 1.00 80.44 128 SER A C 1
ATOM 966 O O . SER A 1 128 ? -3.722 5.732 -9.450 1.00 80.44 128 SER A O 1
ATOM 968 N N . PHE A 1 129 ? -3.487 6.696 -7.447 1.00 82.00 129 PHE A N 1
ATOM 969 C CA . PHE A 1 129 ? -4.889 7.101 -7.209 1.00 82.00 129 PHE A CA 1
ATOM 970 C C . PHE A 1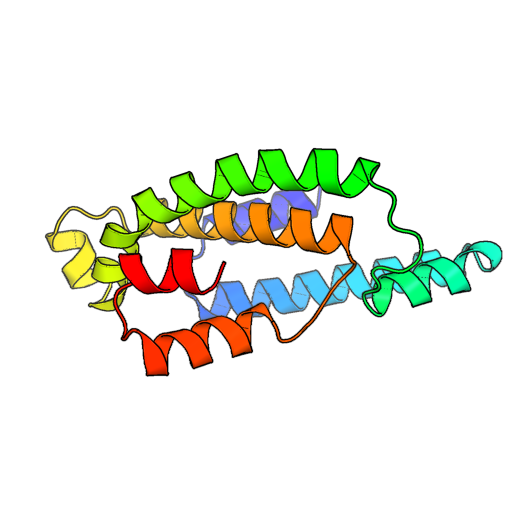 129 ? -5.904 6.028 -6.810 1.00 82.00 129 PHE A C 1
ATOM 972 O O . PHE A 1 129 ? -6.763 6.347 -5.987 1.00 82.00 129 PHE A O 1
ATOM 979 N N . ILE A 1 130 ? -5.823 4.785 -7.295 1.00 87.31 130 ILE A N 1
ATOM 980 C CA . ILE A 1 130 ? -6.843 3.754 -6.988 1.00 87.31 130 ILE A CA 1
ATOM 981 C C . ILE A 1 130 ? -7.025 3.586 -5.471 1.00 87.31 130 ILE A C 1
ATOM 983 O O . ILE A 1 130 ? -8.140 3.679 -4.961 1.00 87.31 130 ILE A O 1
ATOM 987 N N . GLY A 1 131 ? -5.919 3.454 -4.733 1.00 84.62 131 GLY A N 1
ATOM 988 C CA . GLY A 1 131 ? -5.937 3.286 -3.276 1.00 84.62 131 GLY A CA 1
ATOM 989 C C . GLY A 1 131 ? -6.424 4.503 -2.477 1.00 84.62 131 GLY A C 1
ATOM 990 O O . GLY A 1 131 ? -6.656 4.378 -1.280 1.00 84.62 131 GLY A O 1
ATOM 991 N N . LEU A 1 132 ? -6.591 5.670 -3.107 1.00 86.81 132 LEU A N 1
ATOM 992 C CA . LEU A 1 132 ? -7.148 6.869 -2.469 1.00 86.81 132 LEU A CA 1
ATOM 993 C C . LEU A 1 132 ? -8.612 7.075 -2.861 1.00 86.81 132 LEU A C 1
ATOM 995 O O . LEU A 1 132 ? -9.461 7.297 -1.999 1.00 86.81 132 LEU A O 1
ATOM 999 N N . VAL A 1 133 ? -8.905 6.986 -4.159 1.00 89.75 133 VAL A N 1
ATOM 1000 C CA . VAL A 1 133 ? -10.219 7.305 -4.727 1.00 89.75 133 VAL A CA 1
ATOM 1001 C C . VAL A 1 133 ? -11.244 6.229 -4.384 1.00 89.75 133 VAL A C 1
ATOM 1003 O O . VAL A 1 133 ? -12.317 6.559 -3.884 1.00 89.75 133 VAL A O 1
ATOM 1006 N N . VAL A 1 134 ? -10.912 4.950 -4.586 1.00 89.69 134 VAL A N 1
ATOM 1007 C CA . VAL A 1 134 ? -11.852 3.835 -4.385 1.00 89.69 134 VAL A CA 1
ATOM 1008 C C . VAL A 1 134 ? -12.380 3.775 -2.947 1.00 89.69 134 VAL A C 1
ATOM 1010 O O . VAL A 1 134 ? -13.595 3.878 -2.772 1.00 89.69 134 VAL A O 1
ATOM 1013 N N . PRO A 1 135 ? -11.543 3.689 -1.892 1.00 86.44 135 PRO A N 1
ATOM 1014 C CA . PRO A 1 135 ? -12.061 3.622 -0.528 1.00 86.44 135 PRO A CA 1
ATOM 1015 C C . PRO A 1 135 ? -12.793 4.902 -0.119 1.00 86.44 135 PRO A C 1
ATOM 1017 O O . PRO A 1 135 ? -13.717 4.834 0.689 1.00 86.44 135 PRO A O 1
ATOM 1020 N N . HIS A 1 136 ? -12.429 6.064 -0.672 1.00 87.69 136 HIS A N 1
ATOM 1021 C CA . HIS A 1 136 ? -13.139 7.312 -0.401 1.00 87.69 136 HIS A CA 1
ATOM 1022 C C . HIS A 1 136 ? -14.552 7.308 -1.003 1.00 87.69 136 HIS A C 1
ATOM 1024 O O . HIS A 1 136 ? -15.517 7.617 -0.300 1.00 87.69 136 HIS A O 1
ATOM 1030 N N . MET A 1 137 ? -14.691 6.881 -2.261 1.00 88.69 137 MET A N 1
ATOM 1031 C CA . MET A 1 137 ? -15.989 6.707 -2.919 1.00 88.69 137 MET A CA 1
ATOM 1032 C C . MET A 1 137 ? -16.834 5.638 -2.222 1.00 88.69 137 MET A C 1
ATOM 1034 O O . MET A 1 137 ? -18.001 5.866 -1.917 1.00 88.69 137 MET A O 1
ATOM 1038 N N . MET A 1 138 ? -16.255 4.485 -1.885 1.00 89.44 138 MET A N 1
ATOM 1039 C CA . MET A 1 138 ? -17.020 3.431 -1.214 1.00 89.44 138 MET A CA 1
ATOM 1040 C C . MET A 1 138 ? -17.419 3.823 0.208 1.00 89.44 138 MET A C 1
ATOM 1042 O O . MET A 1 138 ? -18.466 3.381 0.684 1.00 89.44 138 MET A O 1
ATOM 1046 N N . ARG A 1 139 ? -16.656 4.691 0.885 1.00 87.81 139 ARG A N 1
ATOM 1047 C CA . ARG A 1 139 ? -17.023 5.222 2.206 1.00 87.81 139 ARG A CA 1
ATOM 1048 C C . ARG A 1 139 ? -18.244 6.137 2.155 1.00 87.81 139 ARG A C 1
ATOM 1050 O O . ARG A 1 139 ? -19.031 6.105 3.100 1.00 87.81 139 ARG A O 1
ATOM 1057 N N . SER A 1 140 ? -18.428 6.917 1.086 1.00 87.25 140 SER A N 1
ATOM 1058 C CA . SER A 1 140 ? -19.633 7.745 0.932 1.00 87.25 140 SER A CA 1
ATOM 1059 C C . SER A 1 140 ? -20.884 6.894 0.681 1.00 87.25 140 SER A C 1
ATOM 1061 O O . SER A 1 140 ? -21.962 7.254 1.144 1.00 87.25 140 SER A O 1
ATOM 1063 N N . ILE A 1 141 ? -20.729 5.732 0.036 1.00 88.00 141 ILE A N 1
ATOM 1064 C CA . ILE A 1 141 ? -21.831 4.808 -0.283 1.00 88.00 141 ILE A CA 1
ATOM 1065 C C . ILE A 1 141 ? -22.155 3.859 0.885 1.00 88.00 141 ILE A C 1
ATOM 1067 O O . ILE A 1 141 ? -23.317 3.645 1.220 1.00 88.00 141 ILE A O 1
ATOM 1071 N N . THR A 1 142 ? -21.141 3.255 1.508 1.00 84.00 142 THR A N 1
ATOM 1072 C CA . THR A 1 142 ? -21.307 2.154 2.484 1.00 84.00 142 THR A CA 1
ATOM 1073 C C . THR A 1 142 ? -21.151 2.579 3.948 1.00 84.00 142 THR A C 1
ATOM 1075 O O . THR A 1 142 ? -21.454 1.796 4.859 1.00 84.00 142 THR A O 1
ATOM 1078 N N . GLY A 1 143 ? -20.710 3.817 4.188 1.00 85.31 143 GLY A N 1
ATOM 1079 C CA . GLY A 1 143 ? -20.395 4.353 5.509 1.00 85.31 143 GLY A CA 1
ATOM 1080 C C . GLY A 1 143 ? -18.979 4.008 5.992 1.00 85.31 143 GLY A C 1
ATOM 1081 O O . GLY A 1 143 ? -18.144 3.482 5.264 1.00 85.31 143 GLY A O 1
ATOM 1082 N N . GLY A 1 144 ? -18.685 4.328 7.258 1.00 80.50 144 GLY A N 1
ATOM 1083 C CA . GLY A 1 144 ? -17.325 4.259 7.817 1.00 80.50 144 GLY A CA 1
ATOM 1084 C C . GLY A 1 144 ? -16.888 2.927 8.441 1.00 80.50 144 GLY A C 1
ATOM 1085 O O . GLY A 1 144 ? -15.771 2.867 8.943 1.00 80.50 144 GLY A O 1
ATOM 1086 N N . ARG A 1 145 ? -17.734 1.885 8.460 1.00 83.69 145 ARG A N 1
ATOM 1087 C CA . ARG A 1 145 ? -17.399 0.595 9.102 1.00 83.69 145 ARG A CA 1
ATOM 1088 C C . ARG A 1 145 ? -16.445 -0.217 8.226 1.00 83.69 145 ARG A C 1
ATOM 1090 O O . ARG A 1 145 ? -16.845 -0.657 7.141 1.00 83.69 145 ARG A O 1
ATOM 1097 N N . HIS A 1 146 ? -15.244 -0.515 8.726 1.00 83.75 146 HIS A N 1
ATOM 1098 C CA . HIS A 1 146 ? -14.204 -1.213 7.956 1.00 83.75 146 HIS A CA 1
ATOM 1099 C C . HIS A 1 146 ? -14.647 -2.604 7.483 1.00 83.75 146 HIS A C 1
ATOM 1101 O O . HIS A 1 146 ? -14.307 -3.007 6.374 1.00 83.75 146 HIS A O 1
ATOM 1107 N N . ARG A 1 147 ? -15.516 -3.291 8.243 1.00 84.00 147 ARG A N 1
ATOM 1108 C CA . ARG A 1 147 ? -16.071 -4.605 7.856 1.00 84.00 147 ARG A CA 1
ATOM 1109 C C . ARG A 1 147 ? -16.833 -4.600 6.526 1.00 84.00 147 ARG A C 1
ATOM 1111 O O . ARG A 1 147 ? -16.915 -5.635 5.877 1.00 84.00 147 ARG A O 1
ATOM 1118 N N . ARG A 1 148 ? -17.450 -3.474 6.155 1.00 81.88 148 ARG A N 1
ATOM 1119 C CA . ARG A 1 148 ? -18.162 -3.325 4.872 1.00 81.88 148 ARG A CA 1
ATOM 1120 C C . ARG A 1 148 ? -17.301 -2.619 3.837 1.00 81.88 148 ARG A C 1
ATOM 1122 O O . ARG A 1 148 ? -17.355 -2.986 2.675 1.00 81.88 148 ARG A O 1
ATOM 1129 N N . LEU A 1 149 ? -16.487 -1.662 4.270 1.00 84.88 149 LEU A N 1
ATOM 1130 C CA . LEU A 1 149 ? -15.650 -0.871 3.379 1.00 84.88 149 LEU A CA 1
ATOM 1131 C C . LEU A 1 149 ? -14.545 -1.710 2.725 1.00 84.88 149 LEU A C 1
ATOM 1133 O O . LEU A 1 149 ? -14.367 -1.604 1.517 1.00 84.88 149 LEU A O 1
ATOM 1137 N N . LEU A 1 150 ? -13.842 -2.564 3.483 1.00 84.81 150 LEU A N 1
ATOM 1138 C CA . LEU A 1 150 ? -12.737 -3.370 2.948 1.00 84.81 150 LEU A CA 1
ATOM 1139 C C . LEU A 1 150 ? -13.152 -4.323 1.813 1.00 84.81 150 LEU A C 1
ATOM 1141 O O . LEU A 1 150 ? -12.532 -4.236 0.761 1.00 84.81 150 LEU A O 1
ATOM 1145 N N . PRO A 1 151 ? -14.184 -5.183 1.944 1.00 83.81 151 PRO A N 1
ATOM 1146 C CA . PRO A 1 151 ? -14.544 -6.105 0.864 1.00 83.81 151 PRO A CA 1
ATOM 1147 C C . PRO A 1 151 ? -15.180 -5.397 -0.335 1.00 83.81 151 PRO A C 1
ATOM 1149 O O . PRO A 1 151 ? -15.117 -5.904 -1.444 1.00 83.81 151 PRO A O 1
ATOM 1152 N N . VAL A 1 152 ? -15.810 -4.242 -0.117 1.00 84.12 152 VAL A N 1
ATOM 1153 C CA . VAL A 1 152 ? -16.476 -3.483 -1.180 1.00 84.12 152 VAL A CA 1
ATOM 1154 C C . VAL A 1 152 ? -15.488 -2.615 -1.974 1.00 84.12 152 VAL A C 1
ATOM 1156 O O . VAL A 1 152 ? -15.773 -2.250 -3.109 1.00 84.12 152 VAL A O 1
ATOM 1159 N N . SER A 1 153 ? -14.335 -2.283 -1.389 1.00 83.75 153 SER A N 1
ATOM 1160 C CA . SER A 1 153 ? -13.279 -1.494 -2.043 1.00 83.75 153 SER A CA 1
ATOM 1161 C C . SER A 1 153 ? -12.170 -2.352 -2.666 1.00 83.75 153 SER A C 1
ATOM 1163 O O . SER A 1 153 ? -11.220 -1.782 -3.201 1.00 83.75 153 SER A O 1
ATOM 1165 N N . ALA A 1 154 ? -12.238 -3.676 -2.504 1.00 79.19 154 ALA A N 1
ATOM 1166 C CA . ALA A 1 154 ? -11.196 -4.624 -2.892 1.00 79.19 154 ALA A CA 1
ATOM 1167 C C . ALA A 1 154 ? -11.322 -5.130 -4.331 1.00 79.19 154 ALA A C 1
ATOM 1169 O O . ALA A 1 154 ? -12.455 -5.141 -4.862 1.00 79.19 154 ALA A O 1
#

pLDDT: mean 83.03, std 10.59, range [40.22, 93.19]

Organism: Escherichia coli (NCBI:txid562)

InterPro domains:
  IPR000522 ABC transporter, permease protein, BtuC-like [PF01032] (6-154)
  IPR000522 ABC transporter, permease protein, BtuC-like [PTHR30472] (6-154)
  IPR037294 ABC transporter, BtuC-like [G3DSA:1.10.3470.10] (1-154)
  IPR037294 ABC transporter, BtuC-like [SSF81345] (4-154)